Protein AF-A0A1E5BDW6-F1 (afdb_monomer_lite)

pLDDT: mean 76.03, std 24.01, range [27.28, 98.31]

Sequence (136 aa):
MIVELNHGTLKINVYSGHLNQSAKYTTSIEAQLNQSEYLLLSTLFANMGQHMTKQQLKLAGWPNTVVCDNSLNMSIMTLRNKLYELGDFWEIHTIYRLGYSLNIHSDYKKVNIETNLFLGTSAKEINPSVVSLLTI

Organism: NCBI:txid1187848

InterPro domains:
  IPR001867 OmpR/PhoB-type DNA-binding domain [PF00486] (31-102)
  IPR001867 OmpR/PhoB-type DNA-binding domain [PS51755] (2-104)
  IPR001867 OmpR/PhoB-type DNA-binding domain [SM00862] (26-102)
  IPR016032 Signal transduction response regulator, C-terminal effector [SSF46894] (25-103)
  IPR036388 Winged helix-like DNA-binding domain superfamily [G3DSA:1.10.10.10] (4-119)

Radius of gyration: 18.08 Å; chains: 1; bounding box: 45×41×46 Å

Structure (mmCIF, N/CA/C/O backbone):
data_AF-A0A1E5BDW6-F1
#
_entry.id   AF-A0A1E5BDW6-F1
#
loop_
_atom_site.group_PDB
_atom_site.id
_atom_site.type_symbol
_atom_site.label_atom_id
_atom_site.label_alt_id
_atom_site.label_comp_id
_atom_site.label_asym_id
_atom_site.label_entity_id
_atom_site.label_seq_id
_atom_site.pdbx_PDB_ins_code
_atom_site.Cartn_x
_atom_site.Cartn_y
_atom_site.Cartn_z
_atom_site.occupancy
_atom_site.B_iso_or_equiv
_atom_site.auth_seq_id
_atom_site.auth_comp_id
_atom_site.auth_asym_id
_atom_site.auth_atom_id
_atom_site.pdbx_PDB_model_num
ATOM 1 N N . MET A 1 1 ? -15.473 -5.001 12.552 1.00 68.31 1 MET A N 1
ATOM 2 C CA . MET A 1 1 ? -14.866 -3.927 11.731 1.00 68.31 1 MET A CA 1
ATOM 3 C C . MET A 1 1 ? -15.260 -4.176 10.287 1.00 68.31 1 MET A C 1
ATOM 5 O O . MET A 1 1 ? -15.221 -5.330 9.885 1.00 68.31 1 MET A O 1
ATOM 9 N N . ILE A 1 2 ? -15.668 -3.146 9.546 1.00 71.88 2 ILE A N 1
ATOM 10 C CA . ILE A 1 2 ? -15.930 -3.222 8.097 1.00 71.88 2 ILE A CA 1
ATOM 11 C C . ILE A 1 2 ? -14.933 -2.312 7.380 1.00 71.88 2 ILE A C 1
ATOM 13 O O . ILE A 1 2 ? -14.568 -1.261 7.905 1.00 71.88 2 ILE A O 1
ATOM 17 N N . VAL A 1 3 ? -14.475 -2.740 6.205 1.00 74.25 3 VAL A N 1
ATOM 18 C CA . VAL A 1 3 ? -13.434 -2.073 5.418 1.00 74.25 3 VAL A CA 1
ATOM 19 C C . VAL A 1 3 ? -13.956 -1.894 3.999 1.00 74.25 3 VAL A C 1
ATOM 21 O O . VAL A 1 3 ? -14.390 -2.857 3.372 1.00 74.25 3 VAL A O 1
ATOM 24 N N . GLU A 1 4 ? -13.922 -0.663 3.508 1.00 77.69 4 GLU A N 1
ATOM 25 C CA . GLU A 1 4 ? -14.449 -0.255 2.207 1.00 77.69 4 GLU A CA 1
ATOM 26 C C . GLU A 1 4 ? -13.317 0.394 1.402 1.00 77.69 4 GLU A C 1
ATOM 28 O O . GLU A 1 4 ? -12.777 1.429 1.795 1.00 77.69 4 GLU A O 1
ATOM 33 N N . LEU A 1 5 ? -12.946 -0.210 0.270 1.00 78.19 5 LEU A N 1
ATOM 34 C CA . LEU A 1 5 ? -11.920 0.313 -0.634 1.00 78.19 5 LEU A CA 1
ATOM 35 C C . LEU A 1 5 ? -12.572 0.778 -1.941 1.00 78.19 5 LEU A C 1
ATOM 37 O O . LEU A 1 5 ? -12.892 -0.027 -2.815 1.00 78.19 5 LEU A O 1
ATOM 41 N N . ASN A 1 6 ? -12.743 2.090 -2.075 1.00 78.12 6 ASN A N 1
ATOM 42 C CA . ASN A 1 6 ? -13.379 2.740 -3.218 1.00 78.12 6 ASN A CA 1
ATOM 43 C C . ASN A 1 6 ? -12.340 3.490 -4.062 1.00 78.12 6 ASN A C 1
ATOM 45 O O . ASN A 1 6 ? -11.278 3.866 -3.563 1.00 78.12 6 ASN A O 1
ATOM 49 N N . HIS A 1 7 ? -12.645 3.743 -5.339 1.00 77.75 7 HIS A N 1
ATOM 50 C CA . HIS A 1 7 ? -11.804 4.596 -6.185 1.00 77.75 7 HIS A CA 1
ATOM 51 C C . HIS A 1 7 ? -11.624 5.971 -5.523 1.00 77.75 7 HIS A C 1
ATOM 53 O O . HIS A 1 7 ? -12.572 6.744 -5.429 1.00 77.75 7 HIS A O 1
ATOM 59 N N . GLY A 1 8 ? -10.404 6.258 -5.066 1.00 77.75 8 GLY A N 1
ATOM 60 C CA . GLY A 1 8 ? -10.054 7.510 -4.391 1.00 77.75 8 GLY A CA 1
ATOM 61 C C . GLY A 1 8 ? -10.001 7.458 -2.859 1.00 77.75 8 GLY A C 1
ATOM 62 O O . GLY A 1 8 ? -9.429 8.367 -2.266 1.00 77.75 8 GLY A O 1
ATOM 63 N N . THR A 1 9 ? -10.527 6.428 -2.184 1.00 79.31 9 THR A N 1
ATOM 64 C CA . THR A 1 9 ? -10.601 6.421 -0.706 1.00 79.31 9 THR A CA 1
ATOM 65 C C . THR A 1 9 ? -10.593 5.004 -0.120 1.00 79.31 9 THR A C 1
ATOM 67 O O . THR A 1 9 ? -11.369 4.146 -0.541 1.00 79.31 9 THR A O 1
ATOM 70 N N . LEU A 1 10 ? -9.765 4.774 0.904 1.00 80.38 10 LEU A N 1
ATOM 71 C CA . LEU A 1 10 ? -9.900 3.644 1.832 1.00 80.38 10 LEU A CA 1
ATOM 72 C C . LEU A 1 10 ? -10.616 4.130 3.094 1.00 80.38 10 LEU A C 1
ATOM 74 O O . LEU A 1 10 ? -10.189 5.112 3.697 1.00 80.38 10 LEU A O 1
ATOM 78 N N . LYS A 1 11 ? -11.671 3.430 3.508 1.00 82.94 11 LYS A N 1
ATOM 79 C CA . LYS A 1 11 ? -12.479 3.751 4.684 1.00 82.94 11 LYS A CA 1
ATOM 80 C C . LYS A 1 11 ? -12.618 2.534 5.594 1.00 82.94 11 LYS A C 1
ATOM 82 O O . LYS A 1 11 ? -12.830 1.416 5.127 1.00 82.94 11 LYS A O 1
ATOM 87 N N . ILE A 1 12 ? -12.523 2.755 6.900 1.00 75.44 12 ILE A N 1
ATOM 88 C CA . ILE A 1 12 ? -12.671 1.733 7.936 1.00 75.44 12 ILE A CA 1
ATOM 89 C C . ILE A 1 12 ? -13.768 2.168 8.897 1.00 75.44 12 ILE A C 1
ATOM 91 O O . ILE A 1 12 ? -13.667 3.204 9.549 1.00 75.44 12 ILE A O 1
ATOM 95 N N . ASN A 1 13 ? -14.797 1.334 9.015 1.00 74.50 13 ASN A N 1
ATOM 96 C CA . ASN A 1 13 ? -15.876 1.482 9.978 1.00 74.50 13 ASN A CA 1
ATOM 97 C C . ASN A 1 13 ? -15.597 0.556 11.176 1.00 74.50 13 ASN A C 1
ATOM 99 O O . ASN A 1 13 ? -15.780 -0.670 11.117 1.00 74.50 13 ASN A O 1
ATOM 103 N N . VAL A 1 14 ? -15.129 1.142 12.280 1.00 70.38 14 VAL A N 1
ATOM 104 C CA . VAL A 1 14 ? -14.901 0.445 13.550 1.00 70.38 14 VAL A CA 1
ATOM 105 C C . VAL A 1 14 ? -16.165 0.546 14.400 1.00 70.38 14 VAL A C 1
ATOM 107 O O . VAL A 1 14 ? -16.561 1.630 14.823 1.00 70.38 14 VAL A O 1
ATOM 110 N N . TYR A 1 15 ? -16.798 -0.599 14.658 1.00 66.12 15 TYR A N 1
ATOM 111 C CA . TYR A 1 15 ? -17.966 -0.690 15.531 1.00 66.12 15 TYR A CA 1
ATOM 112 C C . TYR A 1 15 ? -17.515 -0.881 16.976 1.00 66.12 15 TYR A C 1
ATOM 114 O O . TYR A 1 15 ? -16.943 -1.915 17.312 1.00 66.12 15 TYR A O 1
ATOM 122 N N . SER A 1 16 ? -17.807 0.107 17.816 1.00 57.06 16 SER A N 1
ATOM 123 C CA . SER A 1 16 ? -17.691 0.026 19.267 1.00 57.06 16 SER A CA 1
ATOM 124 C C . SER A 1 16 ? -19.078 -0.182 19.874 1.00 57.06 16 SER A C 1
ATOM 126 O O . SER A 1 16 ? -20.044 0.502 19.521 1.00 57.06 16 SER A O 1
ATOM 128 N N . GLY A 1 17 ? -19.182 -1.140 20.789 1.00 53.72 17 GLY A N 1
ATOM 129 C CA . GLY A 1 17 ? -20.405 -1.412 21.527 1.00 53.72 17 GLY A CA 1
ATOM 130 C C . GLY A 1 17 ? -20.083 -2.001 22.889 1.00 53.72 17 GLY A C 1
ATOM 131 O O . GLY A 1 17 ? -19.415 -3.028 22.981 1.00 53.72 17 GLY A O 1
ATOM 132 N N . HIS A 1 18 ? -20.594 -1.371 23.944 1.00 47.16 18 HIS A N 1
ATOM 133 C CA . HIS A 1 18 ? -20.738 -2.051 25.222 1.00 47.16 18 HIS A CA 1
ATOM 134 C C . HIS A 1 18 ? -21.883 -3.061 25.122 1.00 47.16 18 HIS A C 1
ATOM 136 O O . HIS A 1 18 ? -22.931 -2.783 24.533 1.00 47.16 18 HIS A O 1
ATOM 142 N N . LEU A 1 19 ? -21.698 -4.229 25.739 1.00 46.28 19 LEU A N 1
ATOM 143 C CA . LEU A 1 19 ? -22.822 -5.094 26.075 1.00 46.28 19 LEU A CA 1
ATOM 144 C C . LEU A 1 19 ? -23.787 -4.279 26.950 1.00 46.28 19 LEU A C 1
ATOM 146 O O . LEU A 1 19 ? -23.359 -3.691 27.943 1.00 46.28 19 LEU A O 1
ATOM 150 N N . ASN A 1 20 ? -25.070 -4.295 26.572 1.00 48.72 20 ASN A N 1
ATOM 151 C CA . ASN A 1 20 ? -26.203 -3.549 2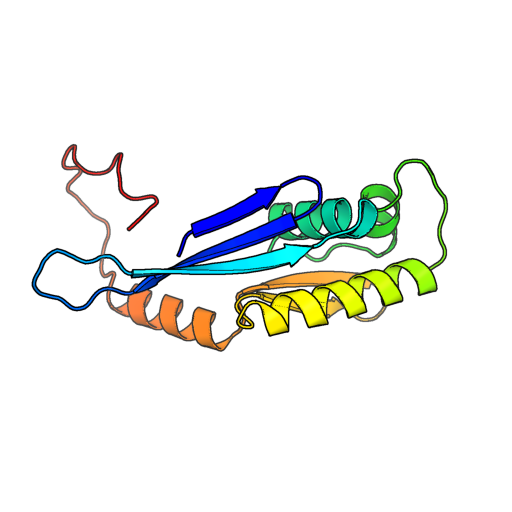7.139 1.00 48.72 20 ASN A CA 1
ATOM 152 C C . ASN A 1 20 ? -26.482 -2.157 26.516 1.00 48.72 20 ASN A C 1
ATOM 154 O O . ASN A 1 20 ? -25.957 -1.136 26.940 1.00 48.72 20 ASN A O 1
ATOM 158 N N . GLN A 1 21 ? -27.478 -2.164 25.615 1.00 51.28 21 GLN A N 1
ATOM 159 C CA . GLN A 1 21 ? -28.381 -1.062 25.223 1.00 51.28 21 GLN A CA 1
ATOM 160 C C . GLN A 1 21 ? -27.936 -0.055 24.127 1.00 51.28 21 GLN A C 1
ATOM 162 O O . GLN A 1 21 ? -27.334 0.991 24.348 1.00 51.28 21 GLN A O 1
ATOM 167 N N . SER A 1 22 ? -28.424 -0.361 22.916 1.00 53.28 22 SER A N 1
ATOM 168 C CA . SER A 1 22 ? -28.995 0.553 21.901 1.00 53.28 22 SER A CA 1
ATOM 169 C C . SER A 1 22 ? -28.151 1.622 21.189 1.00 53.28 22 SER A C 1
ATOM 171 O O . SER A 1 22 ? -28.676 2.215 20.249 1.00 53.28 22 SER A O 1
ATOM 173 N N . ALA A 1 23 ? -26.870 1.829 21.502 1.00 48.00 23 ALA A N 1
ATOM 174 C CA . ALA A 1 23 ? -25.995 2.706 20.704 1.00 48.00 23 ALA A CA 1
ATOM 175 C C . ALA A 1 23 ? -24.776 1.952 20.136 1.00 48.00 23 ALA A C 1
ATOM 177 O O . ALA A 1 23 ? -23.784 1.737 20.829 1.00 48.00 23 ALA A O 1
ATOM 178 N N . LYS A 1 24 ? -24.830 1.569 18.848 1.00 56.19 24 LYS A N 1
ATOM 179 C CA . LYS A 1 24 ? -23.636 1.139 18.094 1.00 56.19 24 LYS A CA 1
ATOM 180 C C . LYS A 1 24 ? -22.864 2.381 17.650 1.00 56.19 24 LYS A C 1
ATOM 182 O O . LYS A 1 24 ? -23.213 2.995 16.642 1.00 56.19 24 LYS A O 1
ATOM 187 N N . TYR A 1 25 ? -21.808 2.735 18.373 1.00 53.75 25 TYR A N 1
ATOM 188 C CA . TYR A 1 25 ? -20.909 3.800 17.942 1.00 53.75 25 TYR A CA 1
ATOM 189 C C . TYR A 1 25 ? -20.066 3.291 16.773 1.00 53.75 25 TYR A C 1
ATOM 191 O O . TYR A 1 25 ? -19.386 2.273 16.883 1.00 53.75 25 TYR A O 1
ATOM 199 N N . THR A 1 26 ? -20.134 3.984 15.638 1.00 64.62 26 THR A N 1
ATOM 200 C CA . THR A 1 26 ? -19.317 3.669 14.460 1.00 64.62 26 THR A CA 1
ATOM 201 C C . THR A 1 26 ? -18.303 4.783 14.276 1.00 64.62 26 THR A C 1
ATOM 203 O O . THR A 1 26 ? -18.663 5.877 13.847 1.00 64.62 26 THR A O 1
ATOM 206 N N . THR A 1 27 ? -17.042 4.514 14.604 1.00 73.12 27 THR A N 1
ATOM 207 C CA . THR A 1 27 ? -15.944 5.418 14.259 1.00 73.12 27 THR A CA 1
ATOM 208 C C . THR A 1 27 ? -15.530 5.111 12.827 1.00 73.12 27 THR A C 1
ATOM 210 O O . THR A 1 27 ? -15.075 4.005 12.537 1.00 73.12 27 THR A O 1
ATOM 213 N N . SER A 1 28 ? -15.719 6.079 11.934 1.00 78.94 28 SER A N 1
ATOM 214 C CA . SER A 1 28 ? -15.242 6.018 10.554 1.00 78.94 28 SER A CA 1
ATOM 215 C C . SER A 1 28 ? -13.891 6.717 10.467 1.00 78.94 28 SER A C 1
ATOM 217 O O . SER A 1 28 ? -13.812 7.910 10.753 1.00 78.94 28 SER A O 1
ATOM 219 N N . ILE A 1 29 ? -12.855 5.996 10.048 1.00 82.75 29 ILE A N 1
ATOM 220 C CA . ILE A 1 29 ? -11.534 6.556 9.735 1.00 82.75 29 ILE A CA 1
ATOM 221 C C . ILE A 1 29 ? -11.300 6.352 8.237 1.00 82.75 29 ILE A C 1
ATOM 223 O O . ILE A 1 29 ? -11.589 5.277 7.712 1.00 82.75 29 ILE A O 1
ATOM 227 N N . GLU A 1 30 ? -10.817 7.371 7.533 1.00 88.19 30 GLU A N 1
ATOM 228 C CA . GLU A 1 30 ? -10.598 7.312 6.087 1.00 88.19 30 GLU A CA 1
ATOM 229 C C . GLU A 1 30 ? -9.250 7.904 5.675 1.00 88.19 30 GLU A C 1
ATOM 231 O O . GLU A 1 30 ? -8.753 8.847 6.287 1.00 88.19 30 GLU A O 1
ATOM 236 N N . ALA A 1 31 ? -8.674 7.349 4.610 1.00 89.62 31 ALA A N 1
ATOM 237 C CA . ALA A 1 31 ? -7.493 7.874 3.947 1.00 89.62 31 ALA A CA 1
ATOM 238 C C . ALA A 1 31 ? -7.774 8.040 2.452 1.00 89.62 31 ALA A C 1
ATOM 240 O O . ALA A 1 31 ? -8.196 7.107 1.762 1.00 89.62 31 ALA A O 1
ATOM 241 N N . GLN A 1 32 ? -7.499 9.237 1.939 1.00 93.25 32 GLN A N 1
ATOM 242 C CA . GLN A 1 32 ? -7.610 9.540 0.516 1.00 93.25 32 GLN A CA 1
ATOM 243 C C . GLN A 1 32 ? -6.468 8.865 -0.254 1.00 93.25 32 GLN A C 1
ATOM 245 O O . GLN A 1 32 ? -5.317 8.880 0.188 1.00 93.25 32 GLN A O 1
ATOM 250 N N . LEU A 1 33 ? -6.765 8.282 -1.412 1.00 92.19 33 LEU A N 1
ATOM 251 C CA . LEU A 1 33 ? -5.830 7.546 -2.264 1.00 92.19 33 LEU A CA 1
ATOM 252 C C . LEU A 1 33 ? -5.793 8.172 -3.657 1.00 92.19 33 LEU A C 1
ATOM 254 O O . LEU A 1 33 ? -6.836 8.436 -4.250 1.00 92.19 33 LEU A O 1
ATOM 258 N N . ASN A 1 34 ? -4.604 8.355 -4.231 1.00 94.06 34 ASN A N 1
ATOM 259 C CA . ASN A 1 34 ? -4.520 8.619 -5.671 1.00 94.06 34 ASN A CA 1
ATOM 260 C C . ASN A 1 34 ? -4.771 7.330 -6.483 1.00 94.06 34 ASN A C 1
ATOM 262 O O . ASN A 1 34 ? -4.791 6.226 -5.937 1.00 94.06 34 ASN A O 1
ATOM 266 N N . GLN A 1 35 ? -4.950 7.456 -7.801 1.00 93.38 35 GLN A N 1
ATOM 267 C CA . GLN A 1 35 ? -5.284 6.321 -8.671 1.00 93.38 35 GLN A CA 1
ATOM 268 C C . GLN A 1 35 ? -4.276 5.160 -8.570 1.00 93.38 35 GLN A C 1
ATOM 270 O O . GLN A 1 35 ? -4.685 4.003 -8.495 1.00 93.38 35 GLN A O 1
ATOM 275 N N . SER A 1 36 ? -2.972 5.445 -8.537 1.00 95.25 36 SER A N 1
ATOM 276 C CA . SER A 1 36 ? -1.939 4.405 -8.443 1.00 95.25 36 SER A CA 1
ATOM 277 C C . SER A 1 36 ? -1.876 3.773 -7.056 1.00 95.25 36 SER A C 1
ATOM 279 O O . SER A 1 36 ? -1.699 2.564 -6.951 1.00 95.25 36 SER A O 1
ATOM 281 N N . GLU A 1 37 ? -2.075 4.556 -5.995 1.00 95.94 37 GLU A N 1
ATOM 282 C CA . GLU A 1 37 ? -2.209 4.047 -4.626 1.00 95.94 37 GLU A CA 1
ATOM 283 C C . GLU A 1 37 ? -3.416 3.114 -4.483 1.00 95.94 37 GLU A C 1
ATOM 285 O O . GLU A 1 37 ? -3.269 2.024 -3.936 1.00 95.94 37 GLU A O 1
ATOM 290 N N . TYR A 1 38 ? -4.578 3.494 -5.027 1.00 94.75 38 TYR A N 1
ATOM 291 C CA . TYR A 1 38 ? -5.777 2.652 -5.056 1.00 94.75 38 TYR A CA 1
ATOM 292 C C . TYR A 1 38 ? -5.523 1.326 -5.785 1.00 94.75 38 TYR A C 1
ATOM 294 O O . TYR A 1 38 ? -5.805 0.261 -5.239 1.00 94.75 38 TYR A O 1
ATOM 302 N N . LEU A 1 39 ? -4.945 1.373 -6.991 1.00 95.50 39 LEU A N 1
ATOM 303 C CA . LEU A 1 39 ? -4.666 0.173 -7.785 1.00 95.50 39 LEU A CA 1
ATOM 304 C C . LEU A 1 39 ? -3.629 -0.747 -7.118 1.00 95.50 39 LEU A C 1
ATOM 306 O O . LEU A 1 39 ? -3.833 -1.962 -7.063 1.00 95.50 39 LEU A O 1
ATOM 310 N N . LEU A 1 40 ? -2.547 -0.185 -6.566 1.00 97.19 40 LEU A N 1
ATOM 311 C CA . LEU A 1 40 ? -1.546 -0.933 -5.798 1.00 97.19 40 LEU A CA 1
ATOM 312 C C . LEU A 1 40 ? -2.169 -1.607 -4.577 1.00 97.19 40 LEU A C 1
ATOM 314 O O . LEU A 1 40 ? -1.964 -2.799 -4.362 1.00 97.19 40 LEU A O 1
ATOM 318 N N . LEU A 1 41 ? -2.931 -0.852 -3.786 1.00 94.56 41 LEU A N 1
ATOM 319 C CA . LEU A 1 41 ? -3.515 -1.335 -2.543 1.00 94.56 41 LEU A CA 1
ATOM 320 C C . LEU A 1 41 ? -4.606 -2.383 -2.800 1.00 94.56 41 LEU A C 1
ATOM 322 O O . LEU A 1 41 ? -4.607 -3.418 -2.144 1.00 94.56 41 LEU A O 1
ATOM 326 N N . SER A 1 42 ? -5.459 -2.177 -3.806 1.00 92.38 42 SER A N 1
ATOM 327 C CA . SER A 1 42 ? -6.442 -3.166 -4.272 1.00 92.38 42 SER A CA 1
ATOM 328 C C . SER A 1 42 ? -5.764 -4.474 -4.700 1.00 92.38 42 SER A C 1
ATOM 330 O O . SER A 1 42 ? -6.136 -5.556 -4.244 1.00 92.38 42 SER A O 1
ATOM 332 N N . THR A 1 43 ? -4.681 -4.380 -5.480 1.00 95.00 43 THR A N 1
ATOM 333 C CA . THR A 1 43 ? -3.882 -5.545 -5.897 1.00 95.00 43 THR A CA 1
ATOM 334 C C . THR A 1 43 ? -3.250 -6.264 -4.703 1.00 95.00 43 THR A C 1
ATOM 336 O O . THR A 1 43 ? -3.230 -7.493 -4.662 1.00 95.00 43 THR A O 1
ATOM 339 N N . LEU A 1 44 ? -2.750 -5.516 -3.717 1.00 95.38 44 LEU A N 1
ATOM 340 C CA . LEU A 1 44 ? -2.168 -6.059 -2.489 1.00 95.38 44 LEU A CA 1
ATOM 341 C C . LEU A 1 44 ? -3.216 -6.729 -1.582 1.00 95.38 44 LEU A C 1
ATOM 343 O O . LEU A 1 44 ? -2.923 -7.779 -1.019 1.00 95.38 44 LEU A O 1
ATOM 347 N N . PHE A 1 45 ? -4.433 -6.184 -1.476 1.00 91.81 45 PHE A N 1
ATOM 348 C CA . PHE A 1 45 ? -5.550 -6.825 -0.768 1.00 91.81 45 PHE A CA 1
ATOM 349 C C . PHE A 1 45 ? -6.002 -8.116 -1.461 1.00 91.81 45 PHE A C 1
ATOM 351 O O . PHE A 1 45 ? -6.167 -9.137 -0.796 1.00 91.81 45 PHE A O 1
ATOM 358 N N . ALA A 1 46 ? -6.133 -8.107 -2.792 1.00 89.75 46 ALA A N 1
ATOM 359 C CA . ALA A 1 46 ? -6.497 -9.293 -3.573 1.00 89.75 46 ALA A CA 1
ATOM 360 C C . ALA A 1 46 ? -5.459 -10.432 -3.479 1.00 89.75 46 ALA A C 1
ATOM 362 O O . ALA A 1 46 ? -5.799 -11.594 -3.682 1.00 89.75 46 ALA A O 1
ATOM 363 N N . ASN A 1 47 ? -4.204 -10.105 -3.148 1.00 94.12 47 ASN A N 1
ATOM 364 C CA . ASN A 1 47 ? -3.092 -11.046 -2.994 1.00 94.12 47 ASN A CA 1
ATOM 365 C C . ASN A 1 47 ? -2.528 -11.024 -1.556 1.00 94.12 47 ASN A C 1
ATOM 367 O O . ASN A 1 47 ? -1.323 -11.190 -1.353 1.00 94.12 47 ASN A O 1
ATOM 371 N N . MET A 1 48 ? -3.379 -10.790 -0.548 1.00 92.19 48 MET A N 1
ATOM 372 C CA . MET A 1 48 ? -2.954 -10.708 0.855 1.00 92.19 48 MET A CA 1
ATOM 373 C C . MET A 1 48 ? -2.217 -11.986 1.294 1.00 92.19 48 MET A C 1
ATOM 375 O O . MET A 1 48 ? -2.619 -13.103 0.973 1.00 92.19 48 MET A O 1
ATOM 379 N N . GLY A 1 49 ? -1.107 -11.815 2.013 1.00 90.81 49 GLY A N 1
ATOM 380 C CA . GLY A 1 49 ? -0.204 -12.895 2.415 1.00 90.81 49 GLY A CA 1
ATOM 381 C C . GLY A 1 49 ? 0.720 -13.425 1.310 1.00 90.81 49 GLY A C 1
ATOM 382 O O . GLY A 1 49 ? 1.637 -14.184 1.617 1.00 90.81 49 GLY A O 1
ATOM 383 N N . GLN A 1 50 ? 0.539 -13.026 0.045 1.00 94.94 50 GLN A N 1
ATOM 384 C CA . GLN A 1 50 ? 1.381 -13.464 -1.073 1.00 94.94 50 GLN A CA 1
ATOM 385 C C . GLN A 1 50 ? 2.487 -12.451 -1.398 1.00 94.94 50 GLN A C 1
ATOM 387 O O . GLN A 1 50 ? 2.365 -11.249 -1.158 1.00 94.94 50 GLN A O 1
ATOM 392 N N . HIS A 1 51 ? 3.591 -12.938 -1.968 1.00 96.94 51 HIS A N 1
ATOM 393 C CA . HIS A 1 51 ? 4.714 -12.101 -2.390 1.00 96.94 51 HIS A CA 1
ATOM 394 C C . HIS A 1 51 ? 4.491 -11.558 -3.807 1.00 96.94 51 HIS A C 1
ATOM 396 O O . HIS A 1 51 ? 4.607 -12.289 -4.789 1.00 96.94 51 HIS A O 1
ATOM 402 N N . MET A 1 52 ? 4.242 -10.256 -3.914 1.00 97.69 52 MET A N 1
ATOM 403 C CA . MET A 1 52 ? 4.083 -9.544 -5.179 1.00 97.69 52 MET A CA 1
ATOM 404 C C . MET A 1 52 ? 5.423 -8.964 -5.644 1.00 97.69 52 MET A C 1
ATOM 406 O O . MET A 1 52 ? 6.086 -8.226 -4.911 1.00 97.69 52 MET A O 1
ATOM 410 N N . THR A 1 53 ? 5.829 -9.252 -6.883 1.00 98.06 53 THR A N 1
ATOM 411 C CA . THR A 1 53 ? 7.062 -8.680 -7.450 1.00 98.06 53 THR A CA 1
ATOM 412 C C . THR A 1 53 ? 6.907 -7.190 -7.754 1.00 98.06 53 THR A C 1
ATOM 414 O O . THR A 1 53 ? 5.819 -6.709 -8.086 1.00 98.06 53 THR A O 1
ATOM 417 N N . LYS A 1 54 ? 8.022 -6.446 -7.750 1.00 97.56 54 LYS A N 1
ATOM 418 C CA . LYS A 1 54 ? 8.030 -5.041 -8.196 1.00 97.56 54 LYS A CA 1
ATOM 419 C C . LYS A 1 54 ? 7.472 -4.854 -9.610 1.00 97.56 54 LYS A C 1
ATOM 421 O O . LYS A 1 54 ? 6.872 -3.822 -9.888 1.00 97.56 54 LYS A O 1
ATOM 426 N N . GLN A 1 55 ? 7.680 -5.813 -10.515 1.00 97.19 55 GLN A N 1
ATOM 427 C CA . GLN A 1 55 ? 7.180 -5.718 -11.889 1.00 97.19 55 GLN A CA 1
ATOM 428 C C . GLN A 1 55 ? 5.653 -5.841 -11.940 1.00 97.19 55 GLN A C 1
ATOM 430 O O . GLN A 1 55 ? 5.012 -4.991 -12.552 1.00 97.19 55 GLN A O 1
ATOM 435 N N . GLN A 1 56 ? 5.070 -6.832 -11.255 1.00 97.25 56 GLN A N 1
ATOM 436 C CA . GLN A 1 56 ? 3.612 -6.979 -11.157 1.00 97.25 56 GLN A CA 1
ATOM 437 C C . GLN A 1 56 ? 2.970 -5.734 -10.532 1.00 97.25 56 GLN A C 1
ATOM 439 O O . GLN A 1 56 ? 1.993 -5.218 -11.063 1.00 97.25 56 GLN A O 1
ATOM 444 N N . LEU A 1 57 ? 3.554 -5.204 -9.452 1.00 97.69 57 LEU A N 1
ATOM 445 C CA . LEU A 1 57 ? 3.036 -4.007 -8.784 1.00 97.69 57 LEU A CA 1
ATOM 446 C C . LEU A 1 57 ? 3.149 -2.749 -9.653 1.00 97.69 57 LEU A C 1
ATOM 448 O O . LEU A 1 57 ? 2.224 -1.943 -9.663 1.00 97.69 57 LEU A O 1
ATOM 452 N N . LYS A 1 58 ? 4.227 -2.587 -10.434 1.00 98.00 58 LYS A N 1
ATOM 453 C CA . LYS A 1 58 ? 4.333 -1.475 -11.394 1.00 98.00 58 LYS A CA 1
ATOM 454 C C . LYS A 1 58 ? 3.279 -1.567 -12.498 1.00 98.00 58 LYS A C 1
ATOM 456 O O . LYS A 1 58 ? 2.633 -0.566 -12.782 1.00 98.00 58 LYS A O 1
ATOM 461 N N . LEU A 1 59 ? 3.062 -2.756 -13.065 1.00 97.31 59 LEU A N 1
ATOM 462 C CA . LEU A 1 59 ? 2.019 -2.981 -14.073 1.00 97.31 59 LEU A CA 1
ATOM 463 C C . LEU A 1 59 ? 0.607 -2.754 -13.510 1.00 97.31 59 LEU A C 1
ATOM 465 O O . LEU A 1 59 ? -0.240 -2.209 -14.205 1.00 97.31 59 LEU A O 1
ATOM 469 N N . ALA A 1 60 ? 0.357 -3.124 -12.253 1.00 96.12 60 ALA A N 1
ATOM 470 C CA . ALA A 1 60 ? -0.938 -2.911 -11.613 1.00 96.12 60 ALA A CA 1
ATOM 471 C C . ALA A 1 60 ? -1.187 -1.438 -11.237 1.00 96.12 60 ALA A C 1
ATOM 473 O O . ALA A 1 60 ? -2.252 -0.905 -11.527 1.00 96.12 60 ALA A O 1
ATOM 474 N N . GLY A 1 61 ? -0.211 -0.765 -10.616 1.00 96.12 61 GLY A N 1
ATOM 475 C CA . GLY A 1 61 ? -0.330 0.632 -10.176 1.00 96.12 61 GLY A CA 1
ATOM 476 C C . GLY A 1 61 ? -0.289 1.664 -11.308 1.00 96.12 61 GLY A C 1
ATOM 477 O O . GLY A 1 61 ? -0.805 2.773 -11.156 1.00 96.12 61 GLY A O 1
ATOM 478 N N . TRP A 1 62 ? 0.318 1.308 -12.443 1.00 97.38 62 TRP A N 1
ATOM 479 C CA . TRP A 1 62 ? 0.510 2.179 -13.604 1.00 97.38 62 TRP A CA 1
ATOM 480 C C . TRP A 1 62 ? 0.309 1.403 -14.922 1.00 97.38 62 TRP A C 1
ATOM 482 O O . TRP A 1 62 ? 1.243 1.275 -15.713 1.00 97.38 62 TRP A O 1
ATOM 492 N N . PRO A 1 63 ? -0.906 0.896 -15.210 1.00 94.25 63 PRO A N 1
ATOM 493 C CA . PRO A 1 63 ? -1.149 0.000 -16.349 1.00 94.25 63 PRO A CA 1
ATOM 494 C C . PRO A 1 63 ? -0.810 0.617 -17.713 1.00 94.25 63 PRO A C 1
ATOM 496 O O . PRO A 1 63 ? -0.443 -0.101 -18.638 1.00 94.25 63 PRO A O 1
ATOM 499 N N . ASN A 1 64 ? -0.879 1.947 -17.820 1.00 94.81 64 ASN A N 1
ATOM 500 C CA . ASN A 1 64 ? -0.617 2.698 -19.049 1.00 94.81 64 ASN A CA 1
ATOM 501 C C . ASN A 1 64 ? 0.711 3.484 -19.016 1.00 94.81 64 ASN A C 1
ATOM 503 O O . ASN A 1 64 ? 0.981 4.250 -19.939 1.00 94.81 64 ASN A O 1
ATOM 507 N N . THR A 1 65 ? 1.535 3.335 -17.967 1.00 95.00 65 THR A N 1
ATOM 508 C CA . THR A 1 65 ? 2.732 4.169 -17.759 1.00 95.00 65 THR A CA 1
ATOM 509 C C . THR A 1 65 ? 3.906 3.350 -17.228 1.00 95.00 65 THR A C 1
ATOM 511 O O . THR A 1 65 ? 3.848 2.772 -16.147 1.00 95.00 65 THR A O 1
ATOM 514 N N . VAL A 1 66 ? 5.034 3.360 -17.941 1.00 94.06 66 VAL A N 1
ATOM 515 C CA . VAL A 1 66 ? 6.275 2.754 -17.436 1.00 94.06 66 VAL A CA 1
ATOM 516 C C . VAL A 1 66 ? 6.878 3.657 -16.359 1.00 94.06 66 VAL A C 1
ATOM 518 O O . VAL A 1 66 ? 7.264 4.789 -16.641 1.00 94.06 66 VAL A O 1
ATOM 521 N N . VAL A 1 67 ? 6.988 3.148 -15.130 1.00 95.31 67 VAL A N 1
ATOM 522 C CA . VAL A 1 67 ? 7.596 3.863 -13.996 1.00 95.31 67 VAL A CA 1
ATOM 523 C C . VAL A 1 67 ? 8.866 3.179 -13.488 1.00 95.31 67 VAL A C 1
ATOM 525 O O . VAL A 1 67 ? 9.069 1.972 -13.654 1.00 95.31 67 VAL A O 1
ATOM 528 N N . CYS A 1 68 ? 9.736 3.952 -12.840 1.00 96.75 68 CYS A N 1
ATOM 529 C CA . CYS A 1 68 ? 10.931 3.426 -12.190 1.00 96.75 68 CYS A CA 1
ATOM 530 C C . CYS A 1 68 ? 10.615 2.871 -10.789 1.00 96.75 68 CYS A C 1
ATOM 532 O O . CYS A 1 68 ? 9.553 3.114 -10.212 1.00 96.75 68 CYS A O 1
ATOM 534 N N . ASP A 1 69 ? 11.566 2.136 -10.210 1.00 96.00 69 ASP A N 1
ATOM 535 C CA . ASP A 1 69 ? 11.426 1.583 -8.858 1.00 96.00 69 ASP A CA 1
ATOM 536 C C . ASP A 1 69 ? 11.226 2.665 -7.786 1.00 96.00 69 ASP A C 1
ATOM 538 O O . ASP A 1 69 ? 10.558 2.404 -6.790 1.00 96.00 69 ASP A O 1
ATOM 542 N N . ASN A 1 70 ? 11.744 3.883 -7.987 1.00 96.81 70 ASN A N 1
ATOM 543 C CA . ASN A 1 70 ? 11.559 4.978 -7.034 1.00 96.81 70 ASN A CA 1
ATOM 544 C C . ASN A 1 70 ? 10.083 5.385 -6.897 1.00 96.81 70 ASN A C 1
ATOM 546 O O . ASN A 1 70 ? 9.614 5.600 -5.784 1.00 96.81 70 ASN A O 1
ATOM 550 N N . SER A 1 71 ? 9.331 5.427 -8.002 1.00 96.44 71 SER A N 1
ATOM 551 C CA . SER A 1 71 ? 7.891 5.714 -7.978 1.00 96.44 71 SER A CA 1
ATOM 552 C C . SER A 1 71 ? 7.123 4.665 -7.171 1.00 96.44 71 SER A C 1
ATOM 554 O O . SER A 1 71 ? 6.322 5.026 -6.312 1.00 96.44 71 SER A O 1
ATOM 556 N N . LEU A 1 72 ? 7.431 3.376 -7.371 1.00 97.75 72 LEU A N 1
ATOM 557 C CA . LEU A 1 72 ? 6.854 2.292 -6.570 1.00 97.75 72 LEU A CA 1
ATOM 558 C C . LEU A 1 72 ? 7.221 2.433 -5.086 1.00 97.75 72 LEU A C 1
ATOM 560 O O . LEU A 1 72 ? 6.337 2.363 -4.237 1.00 97.75 72 LEU A O 1
ATOM 564 N N . ASN A 1 73 ? 8.500 2.663 -4.770 1.00 97.38 73 ASN A N 1
ATOM 565 C CA . ASN A 1 73 ? 8.969 2.816 -3.392 1.00 97.38 73 ASN A CA 1
ATOM 566 C C . ASN A 1 73 ? 8.226 3.953 -2.665 1.00 97.38 73 ASN A C 1
ATOM 568 O O . ASN A 1 73 ? 7.789 3.764 -1.531 1.00 97.38 73 ASN A O 1
ATOM 572 N N . MET A 1 74 ? 8.053 5.107 -3.324 1.00 97.31 74 MET A N 1
ATOM 573 C CA . MET A 1 74 ? 7.344 6.262 -2.765 1.00 97.31 74 MET A CA 1
ATOM 574 C C . MET A 1 74 ? 5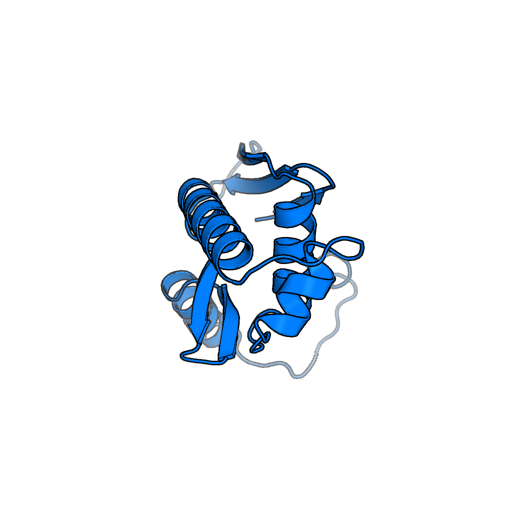.858 5.965 -2.540 1.00 97.31 74 MET A C 1
ATOM 576 O O . MET A 1 74 ? 5.357 6.231 -1.453 1.00 97.31 74 MET A O 1
ATOM 580 N N . SER A 1 75 ? 5.158 5.351 -3.501 1.00 97.44 75 SER A N 1
ATOM 581 C CA . SER A 1 75 ? 3.754 4.959 -3.303 1.00 97.44 75 SER A CA 1
ATOM 582 C C . SER A 1 75 ? 3.583 3.930 -2.183 1.00 97.44 75 SER A C 1
ATOM 584 O O . SER A 1 75 ? 2.656 4.053 -1.390 1.00 97.44 75 SER A O 1
ATOM 586 N N . ILE A 1 76 ? 4.487 2.951 -2.058 1.00 97.88 76 ILE A N 1
ATOM 587 C CA . ILE A 1 76 ? 4.461 1.976 -0.954 1.00 97.88 76 ILE A CA 1
ATOM 588 C C . ILE A 1 76 ? 4.731 2.652 0.401 1.00 97.88 76 ILE A C 1
ATOM 590 O O . ILE A 1 76 ? 4.085 2.308 1.388 1.00 97.88 76 ILE A O 1
ATOM 594 N N . MET A 1 77 ? 5.643 3.627 0.466 1.00 97.75 77 MET A N 1
ATOM 595 C CA . MET A 1 77 ? 5.883 4.423 1.676 1.00 97.75 77 MET A CA 1
ATOM 596 C C . MET A 1 77 ? 4.636 5.225 2.076 1.00 97.75 77 MET A C 1
ATOM 598 O O . MET A 1 77 ? 4.206 5.148 3.223 1.00 97.75 77 MET A O 1
ATOM 602 N N . THR A 1 78 ? 4.010 5.931 1.132 1.00 97.31 78 THR A N 1
ATOM 603 C CA . THR A 1 78 ? 2.779 6.689 1.392 1.00 97.31 78 THR A CA 1
ATOM 604 C C . THR A 1 78 ? 1.625 5.780 1.821 1.00 97.31 78 THR A C 1
ATOM 606 O O . THR A 1 78 ? 0.889 6.125 2.743 1.00 97.31 78 THR A O 1
ATOM 609 N N . LEU A 1 79 ? 1.484 4.596 1.212 1.00 96.81 79 LEU A N 1
ATOM 610 C CA . LEU A 1 79 ? 0.492 3.600 1.626 1.00 96.81 79 LEU A CA 1
ATOM 611 C C . LEU A 1 79 ? 0.731 3.101 3.056 1.00 96.81 79 LEU A C 1
ATOM 613 O O . LEU A 1 79 ? -0.228 3.012 3.813 1.00 96.81 79 LEU A O 1
ATOM 617 N N . ARG A 1 80 ? 1.981 2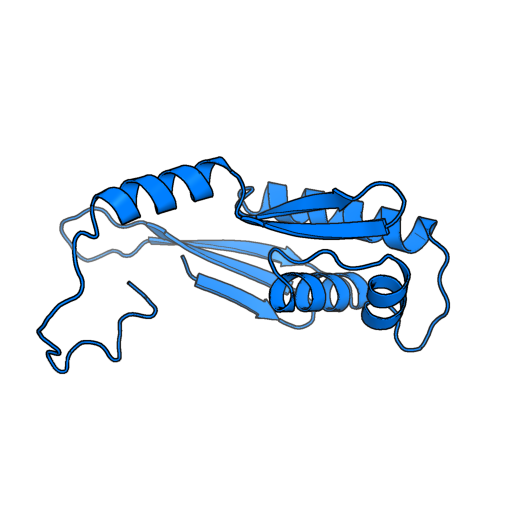.828 3.459 1.00 96.88 80 ARG A N 1
ATOM 618 C CA . ARG A 1 80 ? 2.303 2.439 4.847 1.00 96.88 80 ARG A CA 1
ATOM 619 C C . ARG A 1 80 ? 1.872 3.502 5.854 1.00 96.88 80 ARG A C 1
ATOM 621 O O . ARG A 1 80 ? 1.203 3.161 6.820 1.00 96.88 80 ARG A O 1
ATOM 628 N N . ASN A 1 81 ? 2.191 4.772 5.599 1.00 95.38 81 ASN A N 1
ATOM 629 C CA . ASN A 1 81 ? 1.801 5.867 6.492 1.00 95.38 81 ASN A CA 1
ATOM 630 C C . ASN A 1 81 ? 0.271 5.955 6.631 1.00 95.38 81 ASN A C 1
ATOM 632 O O . ASN A 1 81 ? -0.238 6.018 7.744 1.00 95.38 81 ASN A O 1
ATOM 636 N N . LYS A 1 82 ? -0.465 5.856 5.515 1.00 93.81 82 LYS A N 1
ATOM 637 C CA . LYS A 1 82 ? -1.938 5.862 5.517 1.00 93.81 82 LYS A CA 1
ATOM 638 C C . LYS A 1 82 ? -2.536 4.663 6.260 1.00 93.81 82 LYS A C 1
ATOM 640 O O . LYS A 1 82 ? -3.514 4.827 6.977 1.00 93.81 82 LYS A O 1
ATOM 645 N N . LEU A 1 83 ? -1.964 3.464 6.113 1.00 91.50 83 LEU A N 1
ATOM 646 C CA . LEU A 1 83 ? -2.414 2.264 6.837 1.00 91.50 83 LEU A CA 1
ATOM 647 C C . LEU A 1 83 ? -2.146 2.364 8.349 1.00 91.50 83 LEU A C 1
ATOM 649 O O . LEU A 1 83 ? -2.990 1.947 9.140 1.00 91.50 83 LEU A O 1
ATOM 653 N N . TYR A 1 84 ? -1.024 2.971 8.742 1.00 90.62 84 TYR A N 1
ATOM 654 C CA . TYR A 1 84 ? -0.697 3.263 10.138 1.00 90.62 84 TYR A CA 1
ATOM 655 C C . TYR A 1 84 ? -1.667 4.293 10.747 1.00 90.62 84 TYR A C 1
ATOM 657 O O . TYR A 1 84 ? -2.278 4.028 11.780 1.00 90.62 84 TYR A O 1
ATOM 665 N N . GLU A 1 85 ? -1.899 5.423 10.066 1.00 88.12 85 GLU A N 1
ATOM 666 C CA . GLU A 1 85 ? -2.887 6.451 10.458 1.00 88.12 85 GLU A CA 1
ATOM 667 C C . GLU A 1 85 ? -4.315 5.889 10.587 1.00 88.12 85 GLU A C 1
ATOM 669 O O . GLU A 1 85 ? -5.099 6.346 11.418 1.00 88.12 85 GLU A O 1
ATOM 674 N N . LEU A 1 86 ? -4.639 4.860 9.802 1.00 85.38 86 LEU A N 1
ATOM 675 C CA . LEU A 1 86 ? -5.913 4.143 9.836 1.00 85.38 86 LEU A CA 1
ATOM 676 C C . LEU A 1 86 ? -6.056 3.132 10.992 1.00 85.38 86 LEU A C 1
ATOM 678 O O . LEU A 1 86 ? -7.099 2.484 11.090 1.00 85.38 86 LEU A O 1
ATOM 682 N N . GLY A 1 87 ? -5.057 3.001 11.870 1.00 83.19 87 GLY A N 1
ATOM 683 C CA . GLY A 1 87 ? -5.087 2.112 13.038 1.00 83.19 87 GLY A CA 1
ATOM 684 C C . GLY A 1 87 ? -4.191 0.875 12.938 1.00 83.19 87 GLY A C 1
ATOM 685 O O . GLY A 1 87 ? -4.372 -0.051 13.720 1.00 83.19 87 GLY A O 1
ATOM 686 N N . ASP A 1 88 ? -3.249 0.848 11.989 1.00 84.81 88 ASP A N 1
ATOM 687 C CA . ASP A 1 88 ? -2.169 -0.151 11.885 1.00 84.81 88 ASP A CA 1
ATOM 688 C C . ASP A 1 88 ? -2.641 -1.620 11.782 1.00 84.81 88 ASP A C 1
ATOM 690 O O . ASP A 1 88 ? -1.955 -2.567 12.160 1.00 84.81 88 ASP A O 1
ATOM 694 N N . PHE A 1 89 ? -3.845 -1.839 11.241 1.00 86.19 89 PHE A N 1
ATOM 695 C CA . PHE A 1 89 ? -4.428 -3.178 11.075 1.00 86.19 89 PHE A CA 1
ATOM 696 C C . PHE A 1 89 ? -3.688 -4.046 10.043 1.00 86.19 89 PHE A C 1
ATOM 698 O O . PHE A 1 89 ? -3.729 -5.280 10.128 1.00 86.19 89 PHE A O 1
ATOM 705 N N . TRP A 1 90 ? -3.012 -3.421 9.074 1.00 90.56 90 TRP A N 1
ATOM 706 C CA . TRP A 1 90 ? -2.250 -4.105 8.029 1.00 90.56 90 TRP A CA 1
ATOM 707 C C . TRP A 1 90 ? -0.877 -3.491 7.827 1.00 90.56 90 TRP A C 1
ATOM 709 O O . TRP A 1 90 ? -0.719 -2.275 7.766 1.00 90.56 90 TRP A O 1
ATOM 719 N N . GLU A 1 91 ? 0.089 -4.365 7.585 1.00 93.75 91 GLU A N 1
ATOM 720 C CA . GLU A 1 91 ? 1.476 -4.015 7.342 1.00 93.75 91 GLU A CA 1
ATOM 721 C C . GLU A 1 91 ? 1.876 -4.431 5.919 1.00 93.75 91 GLU A C 1
ATOM 723 O O . GLU A 1 91 ? 1.582 -5.544 5.472 1.00 93.75 91 GLU A O 1
ATOM 728 N N . ILE A 1 92 ? 2.571 -3.546 5.197 1.00 96.44 92 ILE A N 1
ATOM 729 C CA . ILE A 1 92 ? 3.199 -3.890 3.915 1.00 96.44 92 ILE A CA 1
ATOM 730 C C . ILE A 1 92 ? 4.655 -4.273 4.184 1.00 96.44 92 ILE A C 1
ATOM 732 O O . ILE A 1 92 ? 5.484 -3.395 4.435 1.00 96.44 92 ILE A O 1
ATOM 736 N N . 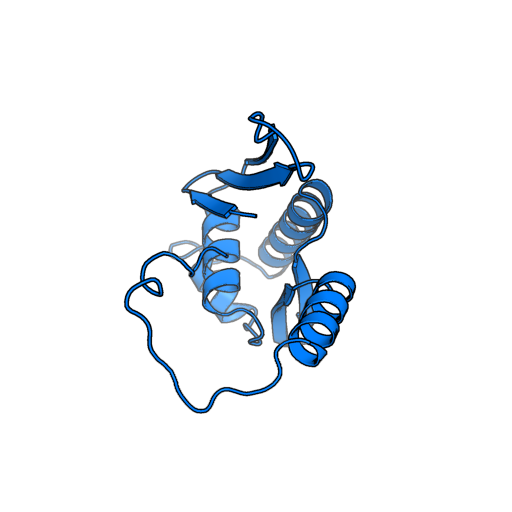HIS A 1 93 ? 5.013 -5.550 4.066 1.00 96.31 93 HIS A N 1
ATOM 737 C CA . HIS A 1 93 ? 6.394 -6.024 4.208 1.00 96.31 93 HIS A CA 1
ATOM 738 C C . HIS A 1 93 ? 7.202 -5.817 2.924 1.00 96.31 93 HIS A C 1
ATOM 740 O O . HIS A 1 93 ? 6.685 -5.947 1.816 1.00 96.31 93 HIS A O 1
ATOM 746 N N . THR A 1 94 ? 8.494 -5.504 3.061 1.00 97.12 94 THR A N 1
ATOM 747 C CA . THR A 1 94 ? 9.447 -5.488 1.936 1.00 97.12 94 THR A CA 1
ATOM 748 C C . THR A 1 94 ? 10.111 -6.856 1.817 1.00 97.12 94 THR A C 1
ATOM 750 O O . THR A 1 94 ? 10.788 -7.289 2.746 1.00 97.12 94 THR A O 1
ATOM 753 N N . ILE A 1 95 ? 10.009 -7.500 0.655 1.00 96.44 95 ILE A N 1
ATOM 754 C CA . ILE A 1 95 ? 10.721 -8.746 0.355 1.00 96.44 95 ILE A CA 1
ATOM 755 C C . ILE A 1 95 ? 11.989 -8.403 -0.435 1.00 96.44 95 ILE A C 1
ATOM 757 O O . ILE A 1 95 ? 11.922 -7.916 -1.569 1.00 96.44 95 ILE A O 1
ATOM 761 N N . TYR A 1 96 ? 13.158 -8.622 0.177 1.00 92.50 96 TYR A N 1
ATOM 762 C CA . TYR A 1 96 ? 14.455 -8.201 -0.364 1.00 92.50 96 TYR A CA 1
ATOM 763 C C . TYR A 1 96 ? 14.678 -8.706 -1.801 1.00 92.50 96 TYR A C 1
ATOM 765 O O . TYR A 1 96 ? 14.489 -9.882 -2.098 1.00 92.50 96 TYR A O 1
ATOM 773 N N . ARG A 1 97 ? 15.067 -7.788 -2.700 1.00 92.00 97 ARG A N 1
ATOM 774 C CA . ARG A 1 97 ? 15.235 -7.983 -4.160 1.00 92.00 97 ARG A CA 1
ATOM 775 C C . ARG A 1 97 ? 13.993 -8.438 -4.950 1.00 92.00 97 ARG A C 1
ATOM 777 O O . ARG A 1 97 ? 14.081 -8.471 -6.172 1.00 92.00 97 ARG A O 1
ATOM 784 N N . LEU A 1 98 ? 12.851 -8.712 -4.314 1.00 94.38 98 LEU A N 1
ATOM 785 C CA . LEU A 1 98 ? 11.653 -9.234 -4.983 1.00 94.38 98 LEU A CA 1
ATOM 786 C C . LEU A 1 98 ? 10.548 -8.179 -5.146 1.00 94.38 98 LEU A C 1
ATOM 788 O O . LEU A 1 98 ? 10.084 -7.931 -6.261 1.00 94.38 98 LEU A O 1
ATOM 792 N N . GLY A 1 99 ? 10.124 -7.548 -4.048 1.00 96.69 99 GLY A N 1
ATOM 793 C CA . GLY A 1 99 ? 8.936 -6.693 -4.027 1.00 96.69 99 GLY A CA 1
ATOM 794 C C . GLY A 1 99 ? 8.316 -6.582 -2.638 1.00 96.69 99 GLY A C 1
ATOM 795 O O . GLY A 1 99 ? 9.028 -6.271 -1.685 1.00 96.69 99 GLY A O 1
ATOM 796 N N . TYR A 1 100 ? 7.005 -6.797 -2.531 1.00 98.31 100 TYR A N 1
ATOM 797 C CA . TYR A 1 100 ? 6.225 -6.500 -1.326 1.00 98.31 100 TYR A CA 1
ATOM 798 C C . TYR A 1 100 ? 5.121 -7.532 -1.075 1.00 98.31 100 TYR A C 1
ATOM 800 O O . TYR A 1 100 ? 4.700 -8.234 -1.991 1.00 98.31 100 TYR A O 1
ATOM 808 N N . SER A 1 101 ? 4.624 -7.596 0.155 1.00 96.88 101 SER A N 1
ATOM 809 C CA . SER A 1 101 ? 3.411 -8.334 0.525 1.00 96.88 101 SER A CA 1
ATOM 810 C C . SER A 1 101 ? 2.600 -7.520 1.529 1.00 96.88 101 SER A C 1
ATOM 812 O O . SER A 1 101 ? 3.170 -6.731 2.279 1.00 96.88 101 SER A O 1
ATOM 814 N N . LEU A 1 102 ? 1.277 -7.680 1.528 1.00 95.75 102 LEU A N 1
ATOM 815 C CA . LEU A 1 102 ? 0.385 -7.090 2.529 1.00 95.75 102 LEU A CA 1
ATOM 816 C C . LEU A 1 102 ? -0.046 -8.184 3.503 1.00 95.75 102 LEU A C 1
ATOM 818 O O . LEU A 1 102 ? -0.475 -9.255 3.074 1.00 95.75 102 LEU A O 1
ATOM 822 N N . ASN A 1 103 ? 0.053 -7.912 4.798 1.00 92.38 103 ASN A N 1
ATOM 823 C CA . ASN A 1 103 ? -0.302 -8.834 5.870 1.00 92.38 103 ASN A CA 1
ATOM 824 C C . ASN A 1 103 ? -1.165 -8.131 6.920 1.00 92.38 103 ASN A C 1
ATOM 826 O O . ASN A 1 103 ? -1.079 -6.921 7.090 1.00 92.38 103 ASN A O 1
ATOM 830 N N . ILE A 1 104 ? -1.969 -8.895 7.659 1.00 88.00 104 ILE A N 1
ATOM 831 C CA . ILE A 1 104 ? -2.590 -8.410 8.900 1.00 88.00 104 ILE A CA 1
ATOM 832 C C . ILE A 1 104 ? -1.475 -8.227 9.938 1.00 88.00 104 ILE A C 1
ATOM 834 O O . ILE A 1 104 ? -0.653 -9.136 10.107 1.00 88.00 104 ILE A O 1
ATOM 838 N N . HIS A 1 105 ? -1.439 -7.075 10.613 1.00 84.12 105 HIS A N 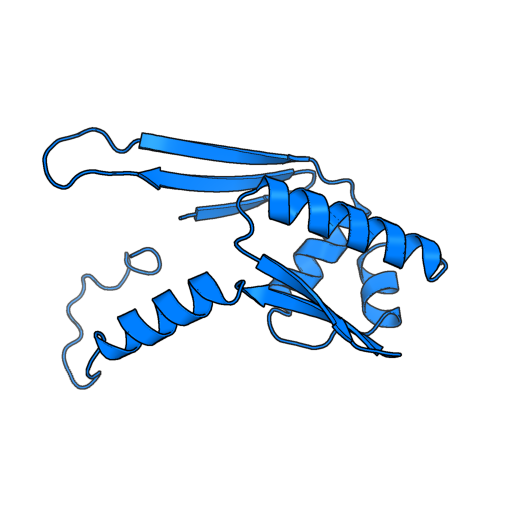1
ATOM 839 C CA . HIS A 1 105 ? -0.386 -6.761 11.580 1.00 84.12 105 HIS A CA 1
ATOM 840 C C . HIS A 1 105 ? -0.379 -7.766 12.750 1.00 84.12 105 HIS A C 1
ATOM 842 O O . HIS A 1 105 ? -1.409 -8.338 13.129 1.00 84.12 105 HIS A O 1
ATOM 848 N N . SER A 1 106 ? 0.814 -8.050 13.283 1.00 71.50 106 SER A N 1
ATOM 849 C CA . SER A 1 106 ? 1.060 -9.279 14.050 1.00 71.50 106 SER A CA 1
ATOM 850 C C . SER A 1 106 ? 0.262 -9.380 15.354 1.00 71.50 106 SER A C 1
ATOM 852 O O . SER A 1 106 ? -0.104 -10.484 15.758 1.00 71.50 106 SER A O 1
ATOM 854 N N . ASP A 1 107 ? -0.092 -8.252 15.967 1.00 67.38 107 ASP A N 1
ATOM 855 C CA . ASP A 1 107 ? -0.875 -8.236 17.203 1.00 67.38 107 ASP A CA 1
ATOM 856 C C . ASP A 1 107 ? -2.341 -8.618 16.960 1.00 67.38 107 ASP A C 1
ATOM 858 O O . ASP A 1 107 ? -2.898 -9.432 17.698 1.00 67.38 107 ASP A O 1
ATOM 862 N N . TYR A 1 108 ? -2.934 -8.188 15.842 1.00 61.41 108 TYR A N 1
ATOM 863 C CA . TYR A 1 108 ? -4.249 -8.677 15.410 1.00 61.41 108 TYR A CA 1
ATOM 864 C C . TYR A 1 108 ? -4.194 -10.137 14.941 1.00 61.41 108 TYR A C 1
ATOM 866 O O . TYR A 1 108 ? -5.181 -10.867 15.066 1.00 61.41 108 TYR A O 1
ATOM 874 N N . LYS A 1 109 ? -3.041 -10.600 14.439 1.00 58.34 109 LYS A N 1
ATOM 875 C CA . LYS A 1 109 ? -2.828 -12.013 14.098 1.00 58.34 109 LYS A CA 1
ATOM 876 C C . LYS A 1 109 ? -2.796 -12.901 15.348 1.00 58.34 109 LYS A C 1
ATOM 878 O O . LYS A 1 109 ? -3.397 -13.969 15.314 1.00 58.34 109 LYS A O 1
ATOM 883 N N . LYS A 1 110 ? -2.178 -12.456 16.453 1.00 53.12 110 LYS A N 1
ATOM 884 C CA . LYS A 1 110 ? -2.236 -13.152 17.756 1.00 53.12 110 LYS A CA 1
ATOM 885 C C . LYS A 1 110 ? -3.662 -13.221 18.285 1.00 53.12 110 LYS A C 1
ATOM 887 O O . LYS A 1 110 ? -4.120 -14.322 18.556 1.00 53.12 110 LYS A O 1
ATOM 892 N N . VAL A 1 111 ? -4.390 -12.098 18.311 1.00 52.94 111 VAL A N 1
ATOM 893 C CA . VAL A 1 111 ? -5.803 -12.078 18.737 1.00 52.94 111 VAL A CA 1
ATOM 894 C C . VAL A 1 111 ? -6.630 -13.079 17.929 1.00 52.94 111 VAL A C 1
ATOM 896 O O . VAL A 1 111 ? -7.367 -13.854 18.519 1.00 52.94 111 VAL A O 1
ATOM 899 N N . ASN A 1 112 ? -6.462 -13.140 16.603 1.00 42.88 112 ASN A N 1
ATOM 900 C CA . ASN A 1 112 ? -7.163 -14.134 15.786 1.00 42.88 112 ASN A CA 1
ATOM 901 C C . ASN A 1 112 ? -6.705 -15.579 16.048 1.00 42.88 112 ASN A C 1
ATOM 903 O O . ASN A 1 112 ? -7.512 -16.489 15.923 1.00 42.88 112 ASN A O 1
ATOM 907 N N . ILE A 1 113 ? -5.444 -15.841 16.396 1.00 47.12 113 ILE A N 1
ATOM 908 C CA . ILE A 1 113 ? -4.982 -17.202 16.725 1.00 47.12 113 ILE A CA 1
ATOM 909 C C . ILE A 1 113 ? -5.469 -17.626 18.121 1.00 47.12 113 ILE A C 1
ATOM 911 O O . ILE A 1 113 ? -5.866 -18.773 18.298 1.00 47.12 113 ILE A O 1
ATOM 915 N N . GLU A 1 114 ? -5.520 -16.709 19.086 1.00 40.19 114 GLU A N 1
ATOM 916 C CA . GLU A 1 114 ? -6.036 -16.945 20.439 1.00 40.19 114 GLU A CA 1
ATOM 917 C C . GLU A 1 114 ? -7.567 -17.081 20.459 1.00 40.19 114 GLU A C 1
ATOM 919 O O . GLU A 1 114 ? -8.091 -17.962 21.138 1.00 40.19 114 GLU A O 1
ATOM 924 N N . THR A 1 115 ? -8.308 -16.313 19.650 1.00 40.38 115 THR A N 1
ATOM 925 C CA . THR A 1 115 ? -9.751 -16.549 19.466 1.00 40.38 115 THR A CA 1
ATOM 926 C C . THR A 1 115 ? -10.026 -17.819 18.664 1.00 40.38 115 THR A C 1
ATOM 928 O O . THR A 1 115 ? -10.979 -18.525 18.983 1.00 40.38 115 THR A O 1
ATOM 931 N N . ASN A 1 116 ? -9.169 -18.198 17.707 1.00 38.97 116 ASN A N 1
ATOM 932 C CA . ASN A 1 116 ? -9.239 -19.517 17.065 1.00 38.97 116 ASN A CA 1
ATOM 933 C C . ASN A 1 116 ? -8.836 -20.675 18.001 1.00 38.97 116 ASN A C 1
ATOM 935 O O . ASN A 1 116 ? -9.250 -21.806 17.764 1.00 38.97 116 ASN A O 1
ATOM 939 N N . LEU A 1 117 ? -8.116 -20.413 19.099 1.00 34.44 117 LEU A N 1
ATOM 940 C CA . LEU A 1 117 ? -7.914 -21.380 20.187 1.00 34.44 117 LEU A CA 1
ATOM 941 C C . LEU A 1 117 ? -9.182 -21.548 21.051 1.00 34.44 117 LEU A C 1
ATOM 943 O O . LEU A 1 117 ? -9.325 -22.556 21.739 1.00 34.44 117 LEU A O 1
ATOM 947 N N . PHE A 1 118 ? -10.120 -20.594 20.978 1.00 38.28 118 PHE A N 1
ATOM 948 C CA . PHE A 1 118 ? -11.455 -20.678 21.580 1.00 38.28 118 PHE A CA 1
ATOM 949 C C . PHE A 1 118 ? -12.552 -21.134 20.597 1.00 38.28 118 PHE A C 1
ATOM 951 O O . PHE A 1 118 ? -13.614 -21.580 21.029 1.00 38.28 118 PHE A O 1
ATOM 958 N N . LEU A 1 119 ? -12.296 -21.103 19.283 1.00 29.59 119 LEU A N 1
ATOM 959 C CA . LEU A 1 119 ? -13.144 -21.720 18.253 1.00 29.59 119 LEU A CA 1
ATOM 960 C C . LEU A 1 119 ? -12.812 -23.208 18.097 1.00 29.59 119 LEU A C 1
ATOM 962 O O . LEU A 1 119 ? -12.415 -23.702 17.040 1.00 29.59 119 LEU A O 1
ATOM 966 N N . GLY A 1 120 ? -13.017 -23.938 19.191 1.00 28.48 120 GLY A N 1
ATOM 967 C CA . GLY A 1 120 ? -13.006 -25.389 19.180 1.00 28.48 120 GLY A CA 1
ATOM 968 C C . GLY A 1 120 ? -14.101 -25.952 18.269 1.00 28.48 120 GLY A C 1
ATOM 969 O O . GLY A 1 120 ? -15.284 -25.681 18.456 1.00 28.48 120 GLY A O 1
ATOM 970 N N . THR A 1 121 ? -13.688 -26.834 17.356 1.00 31.00 121 THR A N 1
ATOM 971 C CA . THR A 1 121 ? -14.515 -27.819 16.631 1.00 31.00 121 THR A CA 1
ATOM 972 C C . THR A 1 121 ? -15.638 -27.316 15.715 1.00 31.00 121 THR A C 1
ATOM 974 O O . THR A 1 121 ? -16.765 -27.072 16.132 1.00 31.00 121 THR A O 1
ATOM 977 N N . SER A 1 122 ? -15.393 -27.447 14.407 1.00 30.36 122 SER A N 1
ATOM 978 C CA . SER A 1 122 ? -16.433 -27.960 13.511 1.00 30.36 122 SER A CA 1
ATOM 979 C C . SER A 1 122 ? -16.509 -29.483 13.632 1.00 30.36 122 SER A C 1
ATOM 981 O O . SER A 1 122 ? -15.559 -30.176 13.267 1.00 30.36 122 SER A O 1
ATOM 983 N N . ALA A 1 123 ? -17.655 -29.990 14.092 1.00 36.69 123 ALA A N 1
ATOM 984 C CA . ALA A 1 123 ? -18.312 -31.155 13.497 1.00 36.69 123 ALA A CA 1
ATOM 985 C C . ALA A 1 123 ? -19.785 -31.226 13.952 1.00 36.69 123 ALA A C 1
ATOM 987 O O . ALA A 1 123 ? -20.054 -31.736 15.034 1.00 36.69 123 ALA A O 1
ATOM 988 N N . LYS A 1 124 ? -20.719 -30.810 13.071 1.00 34.25 124 LYS A N 1
ATOM 989 C CA . LYS A 1 124 ? -22.197 -30.768 13.258 1.00 34.25 124 LYS A CA 1
ATOM 990 C C . LYS A 1 124 ? -22.630 -29.727 14.313 1.00 34.25 124 LYS A C 1
ATOM 992 O O . LYS A 1 124 ? -22.265 -29.836 15.467 1.00 34.25 124 LYS A O 1
ATOM 997 N N . GLU A 1 125 ? -23.372 -28.669 13.994 1.00 29.11 125 GLU A N 1
ATOM 998 C CA . GLU A 1 125 ? -24.654 -28.636 13.276 1.00 29.11 125 GLU A CA 1
ATOM 999 C C . GLU A 1 125 ? -24.816 -27.349 12.443 1.00 29.11 125 GLU A C 1
ATOM 1001 O O . GLU A 1 125 ? -24.438 -26.261 12.875 1.00 29.11 125 GLU A O 1
ATOM 1006 N N . ILE A 1 126 ? -25.423 -27.455 11.256 1.00 34.72 126 ILE A N 1
ATOM 1007 C CA . ILE A 1 126 ? -25.734 -26.297 10.403 1.00 34.72 126 ILE A CA 1
ATOM 1008 C C . ILE A 1 126 ? -27.157 -25.827 10.722 1.00 34.72 126 ILE A C 1
ATOM 1010 O O . ILE A 1 126 ? -28.134 -26.372 10.211 1.00 34.72 126 ILE A O 1
ATOM 1014 N N . ASN A 1 127 ? -27.269 -24.809 11.573 1.00 27.45 127 ASN A N 1
ATOM 1015 C CA . ASN A 1 127 ? -28.516 -24.086 11.828 1.00 27.45 127 ASN A CA 1
ATOM 1016 C C . ASN A 1 127 ? -28.680 -22.959 10.769 1.00 27.45 127 ASN A C 1
ATOM 1018 O O . ASN A 1 127 ? -27.675 -22.321 10.445 1.00 27.45 127 ASN A O 1
ATOM 1022 N N . PRO A 1 128 ? -29.879 -22.675 10.208 1.00 32.09 128 PRO A N 1
ATOM 1023 C CA . PRO A 1 128 ? -30.050 -21.725 9.091 1.00 32.09 128 PRO A CA 1
ATOM 1024 C C . PRO A 1 128 ? -29.610 -20.260 9.308 1.00 32.09 128 PRO A C 1
ATOM 1026 O O . PRO A 1 128 ? -29.646 -19.472 8.366 1.00 32.09 128 PRO A O 1
ATOM 1029 N N . SER A 1 129 ? -29.165 -19.876 10.506 1.00 30.58 129 SER A N 1
ATOM 1030 C CA . SER A 1 129 ? -28.690 -18.523 10.851 1.00 30.58 129 SER A CA 1
ATOM 1031 C C . SER A 1 129 ? -27.369 -18.088 10.183 1.00 30.58 129 SER A C 1
ATOM 1033 O O . SER A 1 129 ? -26.993 -16.921 10.277 1.00 30.58 129 SER A O 1
ATOM 1035 N N . VAL A 1 130 ? -26.637 -18.999 9.529 1.00 33.00 130 VAL A N 1
ATOM 1036 C CA . VAL A 1 130 ? -25.233 -18.786 9.102 1.00 33.00 130 VAL A CA 1
ATOM 1037 C C . VAL A 1 130 ? -25.063 -17.805 7.922 1.00 33.00 130 VAL A C 1
ATOM 1039 O O . VAL A 1 130 ? -23.960 -17.327 7.682 1.00 33.00 130 VAL A O 1
ATOM 1042 N N . VAL A 1 131 ? -26.133 -17.408 7.221 1.00 32.66 131 VAL A N 1
ATOM 1043 C CA . VAL A 1 131 ? -26.036 -16.465 6.077 1.00 32.66 131 VAL A CA 1
ATOM 1044 C C . VAL A 1 131 ? -25.616 -15.043 6.498 1.00 32.66 131 VAL A C 1
ATOM 1046 O O . VAL A 1 131 ? -25.106 -14.286 5.676 1.00 32.66 131 VAL A O 1
ATOM 1049 N N . SER A 1 132 ? -25.772 -14.683 7.775 1.00 32.84 132 SER A N 1
ATOM 1050 C CA . SER A 1 132 ? -25.483 -13.330 8.280 1.00 32.84 132 SER A CA 1
ATOM 1051 C C . SER A 1 132 ? -24.184 -13.217 9.079 1.00 32.84 132 SER A C 1
ATOM 1053 O O . SER A 1 132 ? -23.976 -12.192 9.725 1.00 32.84 132 SER A O 1
ATOM 1055 N N . LEU A 1 133 ? -23.316 -14.235 9.064 1.00 27.28 133 LEU A N 1
ATOM 1056 C CA . LEU A 1 133 ? -22.016 -14.201 9.739 1.00 27.28 133 LEU A CA 1
ATOM 1057 C 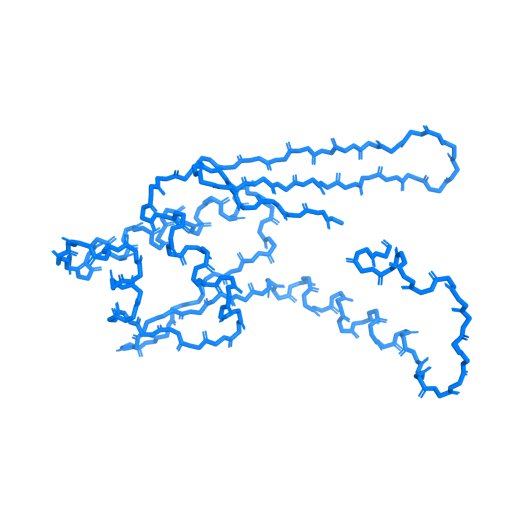C . LEU A 1 133 ? -20.858 -14.399 8.745 1.00 27.28 133 LEU A C 1
ATOM 1059 O O . LEU A 1 133 ? -20.137 -15.397 8.765 1.00 27.28 133 LEU A O 1
ATOM 1063 N N . LEU A 1 134 ? -20.678 -13.368 7.902 1.00 47.50 134 LEU A N 1
ATOM 1064 C CA . LEU A 1 134 ? -19.366 -13.014 7.343 1.00 47.50 134 LEU A CA 1
ATOM 1065 C C . LEU A 1 134 ? -19.146 -11.477 7.178 1.00 47.50 134 LEU A C 1
ATOM 1067 O O . LEU A 1 134 ? -18.835 -11.027 6.081 1.00 47.50 134 LEU A O 1
ATOM 1071 N N . THR A 1 135 ? -19.301 -10.536 8.126 1.00 30.64 135 THR A N 1
ATOM 1072 C CA . THR A 1 135 ? -19.841 -10.437 9.510 1.00 30.64 135 THR A CA 1
ATOM 1073 C C . THR A 1 135 ? -19.426 -11.478 10.557 1.00 30.64 135 THR A C 1
ATOM 1075 O O . THR A 1 135 ? -19.327 -12.647 10.253 1.00 30.64 135 THR A O 1
ATOM 1078 N N . ILE A 1 136 ? -19.273 -11.063 11.817 1.00 32.69 136 ILE A N 1
ATOM 1079 C CA . ILE A 1 136 ? -19.608 -11.805 13.052 1.00 32.69 136 ILE A CA 1
ATOM 1080 C C . ILE A 1 136 ? -20.069 -10.736 14.057 1.00 32.69 136 ILE A C 1
ATOM 1082 O O . ILE A 1 136 ? -19.444 -9.647 14.043 1.00 32.69 136 ILE A O 1
#

Secondary structure (DSSP, 8-state):
-EEEEETTEEEEEEEE--SSSS--EEEEEEEE--HHHHHHHHHHHHTTTS-EEHHHHHHHH-TTS---HHHHHHHHHHHHHHHHHTTS-EEEEEETTTEEEEEE-HHHHHHHHHHHHH-----S---GGGGG-S--

Foldseek 3Di:
DDWDQDAFKTKDWDWDDDPDDDDTDTDIDMDTDHQLLSQLVVVQVVQAPDFAFPVNSQCRSCVPDDDDVVVVVVSLVVNQVSCVSVPVQKDWDADPPGGIHIYGDVVVVVVVVVVVVVVPDDDDDDDPPCVCVVPD